Protein AF-A0A9E2Q458-F1 (afdb_monomer_lite)

Sequence (71 aa):
ATAQIARLGEPLQVDTELLARLAEAGVLPGAVVAVERVDALVSLAAPGSALVLDLPEEIARHVFVRAAAPQ

Foldseek 3Di:
DKWAFQDFAPPCVVPPVNVVLCVLQVNDHGFIWDWDDDDQWIWTHGVVRPDIDIDGVVRVVRGDTHPDPDD

Secondary structure (DSSP, 8-state):
-EEEEEEEPTTGGG-HHHHHHHHHTT--TT-EEEEEEETTEEEEE-TT-S--EEEEHHHHTTEEEEEPPP-

pLDDT: mean 88.4, std 8.33, range [48.88, 93.75]

Radius of gyration: 11.13 Å; chains: 1; bounding box: 24×23×30 Å

Structure (mmCIF, N/CA/C/O backbone):
data_AF-A0A9E2Q458-F1
#
_entry.id   AF-A0A9E2Q458-F1
#
loop_
_atom_site.group_PDB
_atom_site.id
_atom_site.type_symbol
_atom_site.label_atom_id
_atom_site.label_alt_id
_atom_site.label_comp_id
_atom_site.label_asym_id
_atom_site.label_entity_id
_atom_site.label_seq_id
_atom_site.pdbx_PDB_ins_code
_atom_site.Cartn_x
_atom_site.Cartn_y
_atom_site.Cartn_z
_atom_site.occupancy
_atom_site.B_iso_or_equiv
_atom_site.auth_seq_id
_atom_site.auth_comp_id
_atom_site.auth_asym_id
_atom_site.auth_atom_id
_atom_site.pdbx_PDB_model_num
ATOM 1 N N . ALA A 1 1 ? -7.636 -6.360 6.850 1.00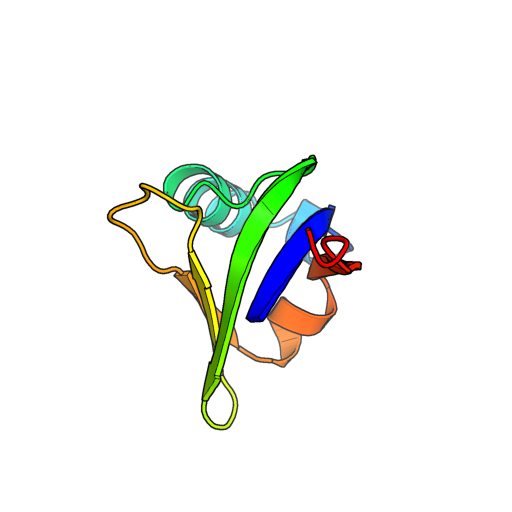 83.88 1 ALA A N 1
ATOM 2 C CA . ALA A 1 1 ? -7.009 -6.200 8.190 1.00 83.88 1 ALA A CA 1
ATOM 3 C C . ALA A 1 1 ? -6.078 -4.990 8.170 1.00 83.88 1 ALA A C 1
ATOM 5 O O . ALA A 1 1 ? -5.619 -4.651 7.092 1.00 83.88 1 ALA A O 1
ATOM 6 N N . THR A 1 2 ? -5.791 -4.327 9.293 1.00 89.81 2 THR A N 1
ATOM 7 C CA . THR A 1 2 ? -4.812 -3.221 9.326 1.00 89.81 2 THR A CA 1
ATOM 8 C C . THR A 1 2 ? -3.457 -3.692 9.844 1.00 89.81 2 THR A C 1
ATOM 10 O O . THR A 1 2 ? -3.374 -4.555 10.720 1.00 89.81 2 THR A O 1
ATOM 13 N N . ALA A 1 3 ? -2.379 -3.144 9.291 1.00 92.12 3 ALA A N 1
ATOM 14 C CA . ALA A 1 3 ? -1.018 -3.456 9.705 1.00 92.12 3 ALA A CA 1
ATOM 15 C C . ALA A 1 3 ? -0.101 -2.245 9.511 1.00 92.12 3 ALA A C 1
ATOM 17 O O . ALA A 1 3 ? -0.323 -1.430 8.619 1.00 92.12 3 ALA A O 1
ATOM 18 N N . GLN A 1 4 ? 0.933 -2.116 10.338 1.00 93.50 4 GLN A N 1
ATOM 19 C CA . GLN A 1 4 ? 1.933 -1.062 10.182 1.00 93.50 4 GLN A CA 1
ATOM 20 C C . GLN A 1 4 ? 3.087 -1.565 9.320 1.00 93.50 4 GLN A C 1
ATOM 22 O O . GLN A 1 4 ? 3.689 -2.584 9.654 1.00 93.50 4 GLN A O 1
ATOM 27 N N . ILE A 1 5 ? 3.452 -0.854 8.255 1.00 93.25 5 ILE A N 1
ATOM 28 C CA . ILE A 1 5 ? 4.635 -1.189 7.459 1.00 93.25 5 ILE A CA 1
ATOM 29 C C . ILE A 1 5 ? 5.877 -1.024 8.336 1.00 93.25 5 ILE A C 1
ATOM 31 O O . ILE A 1 5 ? 6.170 0.061 8.827 1.00 93.25 5 ILE A O 1
ATOM 35 N N . ALA A 1 6 ? 6.624 -2.102 8.547 1.00 92.94 6 ALA A N 1
ATOM 36 C CA . ALA A 1 6 ? 7.856 -2.083 9.325 1.00 92.94 6 ALA A CA 1
ATOM 37 C C . ALA A 1 6 ? 9.070 -1.791 8.441 1.00 92.94 6 ALA A C 1
ATOM 39 O O . ALA A 1 6 ? 9.929 -0.997 8.816 1.00 92.94 6 ALA A O 1
ATOM 40 N N . ARG A 1 7 ? 9.150 -2.456 7.282 1.00 93.75 7 ARG A N 1
ATOM 41 C CA . ARG A 1 7 ? 10.212 -2.280 6.283 1.00 93.75 7 ARG A CA 1
ATOM 42 C C . ARG A 1 7 ? 9.825 -2.923 4.952 1.00 93.75 7 ARG A C 1
ATOM 44 O O . ARG A 1 7 ? 9.014 -3.846 4.917 1.00 93.75 7 ARG A O 1
ATOM 51 N N . LEU A 1 8 ? 10.476 -2.483 3.884 1.00 92.38 8 LEU A N 1
ATOM 52 C CA . LEU A 1 8 ? 10.423 -3.095 2.556 1.00 92.38 8 LEU A CA 1
ATOM 53 C C . LEU A 1 8 ? 11.718 -3.895 2.365 1.00 92.38 8 LEU A C 1
ATOM 55 O O . LEU A 1 8 ? 12.782 -3.353 2.650 1.00 92.38 8 LEU A O 1
ATOM 59 N N . GLY A 1 9 ? 11.651 -5.171 1.992 1.00 91.38 9 GLY A N 1
ATOM 60 C CA . GLY A 1 9 ? 12.822 -6.033 1.767 1.00 91.38 9 GLY A CA 1
ATOM 61 C C . GLY A 1 9 ? 13.317 -6.014 0.319 1.00 91.38 9 GLY A C 1
ATOM 62 O O . GLY A 1 9 ? 12.642 -5.503 -0.564 1.00 91.38 9 GLY A O 1
ATOM 63 N N . GLU A 1 10 ? 14.483 -6.588 0.041 1.00 89.56 10 GLU A N 1
ATOM 64 C CA . GLU A 1 10 ? 14.927 -6.840 -1.341 1.00 89.56 10 GLU A CA 1
ATOM 65 C C . GLU A 1 10 ? 14.034 -7.904 -2.010 1.00 89.56 10 GLU A C 1
ATOM 67 O O . GLU A 1 10 ? 13.617 -8.830 -1.307 1.00 89.56 10 GLU A O 1
ATOM 72 N N . PRO A 1 11 ? 13.724 -7.806 -3.324 1.00 86.19 11 PRO A N 1
ATOM 73 C CA . PRO A 1 11 ? 14.248 -6.848 -4.312 1.00 86.19 11 PRO A CA 1
ATOM 74 C C . PRO A 1 11 ? 13.487 -5.513 -4.385 1.00 86.19 11 PRO A C 1
ATOM 76 O O . PRO A 1 11 ? 13.884 -4.620 -5.124 1.00 86.19 11 PRO A O 1
ATOM 79 N N . LEU A 1 12 ? 12.419 -5.334 -3.607 1.00 87.19 12 LEU A N 1
ATOM 80 C CA . LEU A 1 12 ? 11.570 -4.139 -3.665 1.00 87.19 12 LEU A CA 1
ATOM 81 C C . LEU A 1 12 ? 12.349 -2.830 -3.440 1.00 87.19 12 LEU A C 1
ATOM 83 O O . LEU A 1 12 ? 12.000 -1.794 -3.989 1.00 87.19 12 LEU A O 1
ATOM 87 N N . GLN A 1 13 ? 13.429 -2.881 -2.657 1.00 88.19 13 GLN A N 1
ATOM 88 C CA . GLN A 1 13 ? 14.276 -1.722 -2.364 1.00 88.19 13 GLN A CA 1
ATOM 89 C C . GLN A 1 13 ? 15.041 -1.160 -3.573 1.00 88.19 13 GLN A C 1
ATOM 91 O O . GLN A 1 13 ? 15.428 0.006 -3.535 1.00 88.19 13 GLN A O 1
ATOM 96 N N . VAL A 1 14 ? 15.282 -1.961 -4.616 1.00 91.88 14 VAL A N 1
ATOM 97 C CA . VAL A 1 14 ? 15.978 -1.499 -5.832 1.00 91.88 14 VAL A CA 1
ATOM 98 C C . VAL A 1 14 ? 15.013 -1.085 -6.944 1.00 91.88 14 VAL A C 1
ATOM 100 O O . VAL A 1 14 ? 15.436 -0.480 -7.925 1.00 91.88 14 VAL A O 1
ATOM 103 N N . ASP A 1 15 ? 13.722 -1.380 -6.785 1.00 92.69 15 ASP A N 1
ATOM 104 C CA . ASP A 1 15 ? 12.678 -1.057 -7.752 1.00 92.69 15 ASP A CA 1
ATOM 105 C C . ASP A 1 15 ? 12.093 0.333 -7.461 1.00 92.69 15 ASP A C 1
ATOM 107 O O . ASP A 1 15 ? 11.129 0.504 -6.712 1.00 92.69 15 ASP A O 1
ATOM 111 N N . THR A 1 16 ? 12.719 1.363 -8.028 1.00 91.88 16 THR A N 1
ATOM 112 C CA . THR A 1 16 ? 12.327 2.763 -7.813 1.00 91.88 16 THR A CA 1
ATOM 113 C C . THR A 1 16 ? 10.924 3.084 -8.317 1.00 91.88 16 THR A C 1
ATOM 115 O O . THR A 1 16 ? 10.248 3.919 -7.715 1.00 91.88 16 THR A O 1
ATOM 118 N N . GLU A 1 17 ? 10.466 2.426 -9.383 1.00 92.00 17 GLU A N 1
ATOM 119 C CA . GLU A 1 17 ? 9.116 2.619 -9.917 1.00 92.00 17 GLU A CA 1
ATOM 120 C C . GLU A 1 17 ? 8.071 2.094 -8.933 1.00 92.00 17 GLU A C 1
ATOM 122 O O . GLU A 1 17 ? 7.093 2.777 -8.618 1.00 92.00 17 GLU A O 1
ATOM 127 N N . LEU A 1 18 ? 8.302 0.903 -8.385 1.00 90.31 18 LEU A N 1
ATOM 128 C CA . LEU A 1 18 ? 7.396 0.308 -7.419 1.00 90.31 18 LEU A CA 1
ATOM 129 C C . LEU A 1 18 ? 7.407 1.052 -6.077 1.00 90.31 18 LEU A C 1
ATOM 131 O O . LEU A 1 18 ? 6.348 1.249 -5.478 1.00 90.31 18 LEU A O 1
ATOM 135 N N . LEU A 1 19 ? 8.572 1.528 -5.627 1.00 92.50 19 LEU A N 1
ATOM 136 C CA . LEU A 1 19 ? 8.681 2.394 -4.449 1.00 92.50 19 LEU A CA 1
ATOM 137 C C . LEU A 1 19 ? 7.892 3.700 -4.613 1.00 92.50 19 LEU A C 1
ATOM 139 O O . LEU A 1 19 ? 7.250 4.139 -3.658 1.00 92.50 19 LEU A O 1
ATOM 143 N N . ALA A 1 20 ? 7.900 4.300 -5.807 1.00 91.94 20 ALA A N 1
ATOM 144 C CA . ALA A 1 20 ? 7.101 5.489 -6.090 1.00 91.94 20 ALA A CA 1
ATOM 145 C C . ALA A 1 20 ? 5.599 5.188 -5.974 1.00 91.94 20 ALA A C 1
ATOM 147 O O . ALA A 1 20 ? 4.897 5.890 -5.249 1.00 91.94 20 ALA A O 1
ATOM 148 N N . ARG A 1 21 ? 5.122 4.088 -6.571 1.00 91.50 21 ARG A N 1
ATOM 149 C CA . ARG A 1 21 ? 3.706 3.680 -6.481 1.00 91.50 21 ARG A CA 1
ATOM 150 C C . ARG A 1 21 ? 3.266 3.380 -5.047 1.00 91.50 21 ARG A C 1
ATOM 152 O O . ARG A 1 21 ? 2.161 3.741 -4.645 1.00 91.50 21 ARG A O 1
ATOM 159 N N . LEU A 1 22 ? 4.135 2.749 -4.256 1.00 90.88 2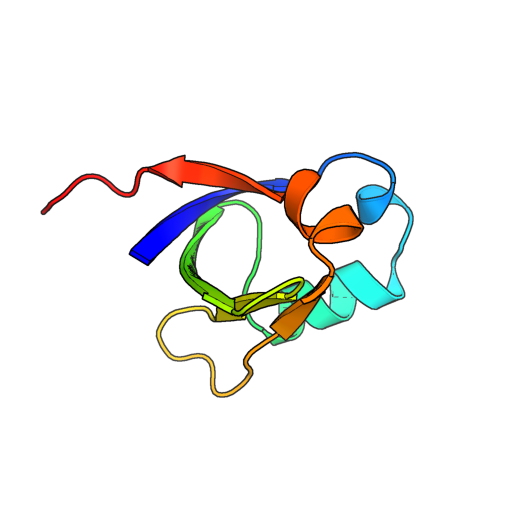2 LEU A N 1
ATOM 160 C CA . LEU A 1 22 ? 3.913 2.536 -2.823 1.00 90.88 22 LEU A CA 1
ATOM 161 C C . LEU A 1 22 ? 3.763 3.864 -2.079 1.00 90.88 22 LEU A C 1
ATOM 163 O O . LEU A 1 22 ? 2.832 4.017 -1.289 1.00 90.88 22 LEU A O 1
ATOM 167 N N . ALA A 1 23 ? 4.638 4.834 -2.353 1.00 89.88 23 ALA A N 1
ATOM 168 C CA . ALA A 1 23 ? 4.565 6.160 -1.753 1.00 89.88 23 ALA A CA 1
ATOM 169 C C . ALA A 1 23 ? 3.274 6.903 -2.135 1.00 89.88 23 ALA A C 1
ATOM 171 O O . ALA A 1 23 ? 2.639 7.493 -1.261 1.00 89.88 23 ALA A O 1
ATOM 172 N N . GLU A 1 24 ? 2.846 6.824 -3.398 1.00 90.38 24 GLU A N 1
ATOM 173 C CA . GLU A 1 24 ? 1.584 7.411 -3.871 1.00 90.38 24 GLU A CA 1
ATOM 174 C C . GLU A 1 24 ? 0.360 6.796 -3.177 1.00 90.38 24 GLU A C 1
ATOM 176 O O . GLU A 1 24 ? -0.566 7.513 -2.802 1.00 90.38 24 GLU A O 1
ATOM 181 N N . ALA A 1 25 ? 0.381 5.485 -2.918 1.00 89.81 25 ALA A N 1
ATOM 182 C CA . ALA A 1 25 ? -0.661 4.7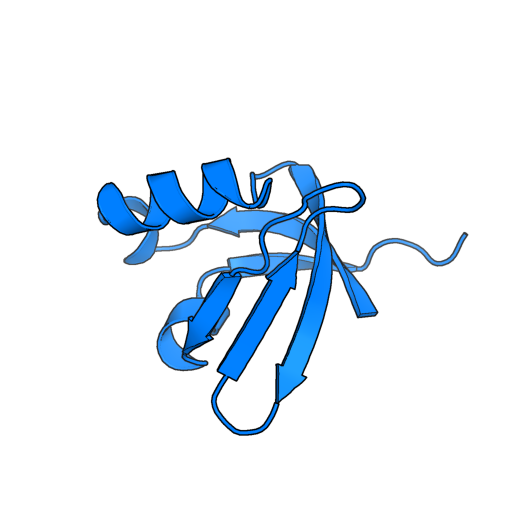89 -2.160 1.00 89.81 25 ALA A CA 1
ATOM 183 C C . ALA A 1 25 ? -0.588 5.015 -0.631 1.00 89.81 25 ALA A C 1
ATOM 185 O O . ALA A 1 25 ? -1.413 4.478 0.118 1.00 89.81 25 ALA A O 1
ATOM 186 N N . GLY A 1 26 ? 0.395 5.788 -0.151 1.00 89.69 26 GLY A N 1
ATOM 187 C CA . GLY A 1 26 ? 0.647 6.041 1.272 1.00 89.69 26 GLY A CA 1
ATOM 188 C C . GLY A 1 26 ? 1.268 4.853 2.020 1.00 89.69 26 GLY A C 1
ATOM 189 O O . GLY A 1 26 ? 1.286 4.825 3.252 1.00 89.69 26 GLY A O 1
ATOM 190 N N . VAL A 1 27 ? 1.781 3.862 1.293 1.00 90.44 27 VAL A N 1
ATOM 191 C CA . VAL A 1 27 ? 2.375 2.628 1.818 1.00 90.44 27 VAL A CA 1
ATOM 192 C C . VAL A 1 27 ? 3.873 2.843 2.054 1.00 90.44 27 VAL A C 1
ATOM 194 O O . VAL A 1 27 ? 4.732 2.394 1.300 1.00 90.44 27 VAL A O 1
ATOM 197 N N . LEU A 1 28 ? 4.194 3.559 3.128 1.00 90.19 28 LEU A N 1
ATOM 198 C CA . LEU A 1 28 ? 5.566 3.901 3.516 1.00 90.19 28 LEU A CA 1
ATOM 199 C C . LEU A 1 28 ? 5.964 3.204 4.824 1.00 90.19 28 LEU A C 1
ATOM 201 O O . LEU A 1 28 ? 5.092 2.930 5.650 1.00 90.19 28 LEU A O 1
ATOM 205 N N . PRO A 1 29 ? 7.263 2.953 5.077 1.00 90.94 29 PRO A N 1
ATOM 206 C CA . PRO A 1 29 ? 7.724 2.477 6.378 1.00 90.94 29 PRO A CA 1
ATOM 207 C C . PRO A 1 29 ? 7.220 3.376 7.517 1.00 90.94 29 PRO A C 1
ATOM 209 O O . PRO A 1 29 ? 7.412 4.588 7.501 1.00 90.94 29 PRO A O 1
ATOM 212 N N . GLY A 1 30 ? 6.562 2.774 8.506 1.00 90.44 30 GLY A N 1
ATOM 213 C CA . GLY A 1 30 ? 5.911 3.450 9.627 1.00 90.44 30 GLY A CA 1
ATOM 214 C C . GLY A 1 30 ? 4.423 3.751 9.419 1.00 90.44 30 GLY A C 1
ATOM 215 O O . GLY A 1 30 ? 3.723 3.960 10.412 1.00 90.44 30 GLY A O 1
ATOM 216 N N . ALA A 1 31 ? 3.914 3.715 8.184 1.00 90.44 31 ALA A N 1
ATOM 217 C CA . ALA A 1 31 ? 2.502 3.942 7.890 1.00 90.44 31 ALA A CA 1
ATOM 218 C C . ALA A 1 31 ? 1.642 2.740 8.304 1.00 90.44 31 ALA A C 1
ATOM 220 O O . ALA A 1 31 ? 2.039 1.585 8.139 1.00 90.44 31 ALA A O 1
ATOM 221 N N . VAL A 1 32 ? 0.447 3.009 8.830 1.00 91.75 32 VAL A N 1
ATOM 222 C CA . VAL A 1 32 ? -0.588 1.987 9.026 1.00 91.75 32 VAL A CA 1
ATOM 223 C C . VAL A 1 32 ? -1.375 1.881 7.733 1.00 91.75 32 VAL A C 1
ATOM 225 O O . VAL A 1 32 ? -1.818 2.899 7.222 1.00 91.75 32 VAL A O 1
ATOM 228 N N . VAL A 1 33 ? -1.554 0.675 7.209 1.00 92.19 33 VAL A N 1
ATOM 229 C CA . VAL A 1 33 ? -2.283 0.424 5.964 1.00 92.19 33 VAL A CA 1
ATOM 230 C C . VAL A 1 33 ? -3.334 -0.658 6.169 1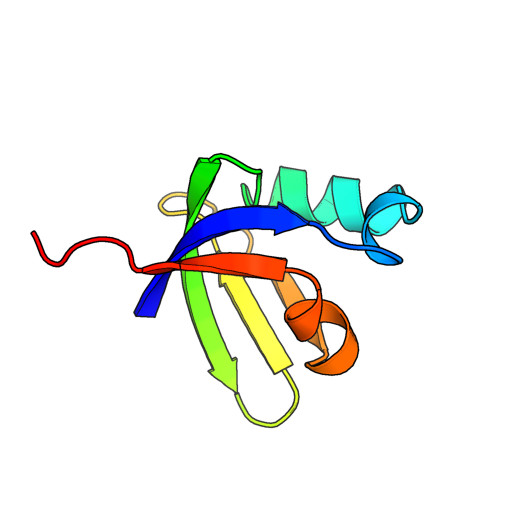.00 92.19 33 VAL A C 1
ATOM 232 O O . VAL A 1 33 ? -3.175 -1.558 6.999 1.00 92.19 33 VAL A O 1
ATOM 235 N N . ALA A 1 34 ? -4.419 -0.569 5.411 1.00 91.56 34 ALA A N 1
ATOM 236 C CA . ALA A 1 34 ? -5.340 -1.665 5.196 1.00 91.56 34 ALA A CA 1
ATOM 237 C C . ALA A 1 34 ? -4.714 -2.654 4.207 1.00 91.56 34 ALA A C 1
ATOM 239 O O . ALA A 1 34 ? -4.189 -2.267 3.165 1.00 91.56 34 ALA A O 1
ATOM 240 N N . VAL A 1 35 ? -4.766 -3.928 4.573 1.00 91.00 35 VAL A N 1
ATOM 241 C CA . VAL A 1 35 ? -4.286 -5.065 3.798 1.00 91.00 35 VAL A CA 1
ATOM 242 C C . VAL A 1 35 ? -5.469 -5.976 3.523 1.00 91.00 35 VAL A C 1
ATOM 244 O O . VAL A 1 35 ? -6.133 -6.450 4.459 1.00 91.00 35 VAL A O 1
ATOM 247 N N . GLU A 1 36 ? -5.698 -6.246 2.249 1.00 91.81 36 GLU A N 1
ATOM 248 C CA . GLU A 1 36 ? -6.668 -7.217 1.763 1.00 91.81 36 GLU A CA 1
ATOM 249 C C . GLU A 1 36 ? -5.950 -8.236 0.879 1.00 91.81 36 GLU A C 1
ATOM 251 O O . GLU A 1 36 ? -5.012 -7.898 0.164 1.00 91.81 36 GLU A O 1
ATOM 256 N N . ARG A 1 37 ? -6.326 -9.510 0.986 1.00 90.50 37 ARG A N 1
ATOM 257 C CA . ARG A 1 37 ? -5.762 -10.578 0.157 1.00 90.50 37 ARG A CA 1
ATOM 258 C C . ARG A 1 37 ? -6.888 -11.198 -0.642 1.00 90.50 37 ARG A C 1
ATOM 260 O O . ARG A 1 37 ? -7.850 -11.684 -0.046 1.00 90.50 37 ARG A O 1
ATOM 267 N N . VAL A 1 38 ? -6.748 -11.183 -1.958 1.00 88.75 38 VAL A N 1
ATOM 268 C CA . VAL A 1 38 ? -7.726 -11.721 -2.898 1.00 88.75 38 VAL A CA 1
ATOM 269 C C . VAL A 1 38 ? -6.977 -12.618 -3.870 1.00 88.75 38 VAL A C 1
ATOM 271 O O . VAL A 1 38 ? -6.208 -12.136 -4.696 1.00 88.75 38 VAL A O 1
ATOM 274 N N . ASP A 1 39 ? -7.199 -13.927 -3.759 1.00 88.62 39 ASP A N 1
ATOM 27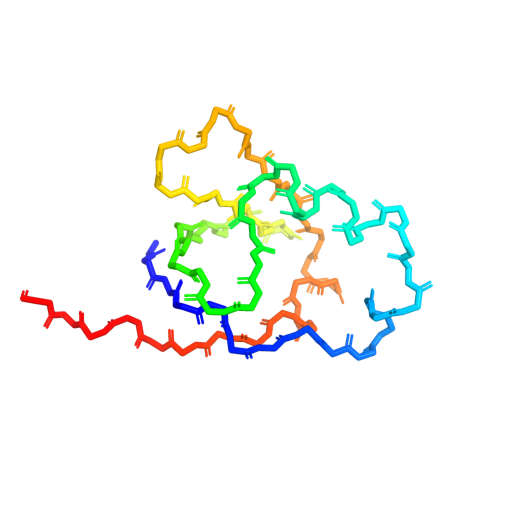5 C CA . ASP A 1 39 ? -6.519 -14.933 -4.583 1.00 88.62 39 ASP A CA 1
ATOM 276 C C . ASP A 1 39 ? -4.978 -14.789 -4.512 1.00 88.62 39 ASP A C 1
ATOM 278 O O . ASP A 1 39 ? -4.418 -14.861 -3.417 1.00 88.62 39 ASP A O 1
ATOM 282 N N . ALA A 1 40 ? -4.294 -14.560 -5.638 1.00 89.88 40 ALA A N 1
ATOM 283 C CA . ALA A 1 40 ? -2.846 -14.341 -5.718 1.00 89.88 40 ALA A CA 1
ATOM 284 C C . ALA A 1 40 ? -2.406 -12.863 -5.577 1.00 89.88 40 ALA A C 1
ATOM 286 O O . ALA A 1 40 ? -1.239 -12.535 -5.830 1.00 89.88 40 ALA A O 1
ATOM 287 N N . LEU A 1 41 ? -3.320 -11.964 -5.199 1.00 92.00 41 LEU A N 1
ATOM 288 C CA . LEU A 1 41 ? -3.080 -10.527 -5.064 1.00 92.00 41 LEU A CA 1
ATOM 289 C C . LEU A 1 41 ? -3.238 -10.059 -3.613 1.00 92.00 41 LEU A C 1
ATOM 291 O O . LEU A 1 41 ? -4.085 -10.528 -2.850 1.00 92.00 41 LEU A O 1
ATOM 295 N N . VAL A 1 42 ? -2.405 -9.094 -3.238 1.00 93.19 42 VAL A N 1
ATOM 296 C CA . VAL A 1 42 ? -2.440 -8.400 -1.955 1.00 93.19 42 VAL A CA 1
ATOM 297 C C . VAL A 1 42 ? -2.627 -6.915 -2.222 1.00 93.19 42 VAL A C 1
ATOM 299 O O . VAL A 1 42 ? -1.724 -6.249 -2.727 1.00 93.19 42 VAL A O 1
ATOM 302 N N . SER A 1 43 ? -3.788 -6.398 -1.849 1.00 92.75 43 SER A N 1
ATOM 303 C CA . SER A 1 43 ? -4.141 -4.990 -1.973 1.00 92.75 43 SER A CA 1
ATOM 304 C C . SER A 1 43 ? -3.732 -4.240 -0.706 1.00 92.75 43 SER A C 1
ATOM 306 O O . SER A 1 43 ? -4.050 -4.654 0.415 1.00 92.75 43 SER A O 1
ATOM 308 N N . LEU A 1 44 ? -3.014 -3.132 -0.878 1.00 91.44 44 LEU A N 1
ATOM 309 C CA . LEU A 1 44 ? -2.537 -2.253 0.187 1.00 91.44 44 LEU A CA 1
ATOM 310 C C . LEU A 1 44 ? -3.101 -0.847 -0.014 1.00 91.44 44 LEU A C 1
ATOM 312 O O . LEU A 1 44 ? -2.975 -0.274 -1.094 1.00 91.44 44 LEU A O 1
ATOM 316 N N . ALA A 1 45 ? -3.678 -0.266 1.034 1.00 90.06 45 ALA A N 1
ATOM 317 C CA . ALA A 1 45 ? -4.181 1.105 0.997 1.00 90.06 45 ALA A CA 1
ATOM 318 C C . ALA A 1 45 ? -3.964 1.803 2.339 1.00 90.06 45 ALA A C 1
ATOM 320 O O . ALA A 1 45 ? -4.370 1.291 3.385 1.00 90.06 45 ALA A O 1
ATOM 321 N N . ALA A 1 46 ? -3.345 2.982 2.340 1.00 89.44 46 ALA A N 1
ATOM 322 C CA . ALA A 1 46 ? -3.287 3.791 3.551 1.00 89.44 46 ALA A CA 1
ATOM 323 C C . ALA A 1 46 ? -4.675 4.376 3.891 1.00 89.44 46 ALA A C 1
ATOM 325 O O . ALA A 1 46 ? -5.442 4.724 2.990 1.00 89.44 46 ALA A O 1
ATOM 326 N N . PRO A 1 47 ? -5.026 4.515 5.181 1.00 83.81 47 PRO A N 1
ATOM 327 C CA . PRO A 1 47 ? -6.259 5.166 5.597 1.00 83.81 47 PRO A CA 1
ATOM 328 C C . PRO A 1 47 ? -6.280 6.614 5.094 1.00 83.81 47 PRO A C 1
ATOM 330 O O . PRO A 1 47 ? -5.383 7.398 5.394 1.00 83.81 47 PRO A O 1
ATOM 333 N N . GLY A 1 48 ? -7.308 6.956 4.314 1.00 79.88 48 GLY A N 1
ATOM 334 C CA . GLY A 1 48 ? -7.427 8.264 3.662 1.00 79.88 48 GLY A CA 1
ATOM 335 C C . GLY A 1 48 ? -6.736 8.370 2.298 1.00 79.88 48 GLY A C 1
ATOM 336 O O . GLY A 1 48 ? -6.861 9.407 1.652 1.00 79.88 48 GLY A O 1
ATOM 337 N N . SER A 1 49 ? -6.053 7.319 1.832 1.00 81.12 49 SER A N 1
ATOM 338 C CA . SER A 1 49 ? -5.577 7.241 0.451 1.00 81.12 49 SER A CA 1
ATOM 339 C C . SER A 1 49 ? -6.734 6.913 -0.491 1.00 81.12 49 SER A C 1
ATOM 341 O O . SER A 1 49 ? -7.522 6.005 -0.231 1.00 81.12 49 SER A O 1
ATOM 343 N N . ALA A 1 50 ? -6.818 7.638 -1.606 1.00 80.44 50 ALA A N 1
ATOM 344 C CA . ALA A 1 50 ? -7.727 7.313 -2.707 1.00 80.44 50 ALA A CA 1
ATOM 345 C C . ALA A 1 50 ? -7.171 6.201 -3.617 1.00 80.44 50 ALA A C 1
ATOM 347 O O . ALA A 1 50 ? -7.862 5.741 -4.523 1.00 80.44 50 ALA A O 1
ATOM 348 N N . LEU A 1 51 ? -5.917 5.801 -3.394 1.00 85.44 51 LEU A N 1
ATOM 349 C CA . LEU A 1 51 ? -5.197 4.835 -4.207 1.00 85.44 51 LEU A CA 1
ATOM 350 C C . LEU A 1 51 ? -5.051 3.520 -3.443 1.00 85.44 51 LEU A C 1
ATOM 352 O O . LEU A 1 51 ? -4.539 3.487 -2.320 1.00 85.44 51 LEU A O 1
ATOM 356 N N . VAL A 1 52 ? -5.491 2.447 -4.093 1.00 89.44 52 VAL A N 1
ATOM 357 C CA . VAL A 1 52 ? -5.269 1.063 -3.675 1.00 89.44 52 VAL A CA 1
ATOM 358 C C . VAL A 1 52 ? -4.165 0.501 -4.557 1.00 89.44 52 VAL A C 1
ATOM 360 O O . VAL A 1 52 ? -4.227 0.624 -5.780 1.00 89.44 52 VAL A O 1
ATOM 363 N N . LEU A 1 53 ? -3.140 -0.076 -3.938 1.00 90.69 53 LEU A N 1
ATOM 364 C CA . LEU A 1 53 ? -2.043 -0.715 -4.647 1.00 90.69 53 LEU A CA 1
ATOM 365 C C . LEU A 1 53 ? -2.187 -2.229 -4.575 1.00 90.69 53 LEU A C 1
ATOM 367 O O . LEU A 1 53 ? -2.040 -2.817 -3.505 1.00 90.69 53 LEU A O 1
ATOM 371 N N . ASP A 1 54 ? -2.404 -2.851 -5.726 1.00 92.94 54 ASP A N 1
ATOM 372 C CA . ASP A 1 54 ? -2.439 -4.301 -5.862 1.00 92.94 54 ASP A CA 1
ATOM 373 C C . ASP A 1 54 ? -1.046 -4.846 -6.164 1.00 92.94 54 ASP A C 1
ATOM 375 O O . ASP A 1 54 ? -0.419 -4.511 -7.173 1.00 92.94 54 ASP A O 1
ATOM 379 N N . LEU A 1 55 ? -0.555 -5.702 -5.273 1.00 91.19 55 LEU A N 1
ATOM 380 C CA . LEU A 1 55 ? 0.725 -6.377 -5.413 1.00 91.19 55 LEU A CA 1
ATOM 381 C C . LEU A 1 55 ? 0.510 -7.877 -5.614 1.00 91.19 55 LEU A C 1
ATOM 383 O O . LEU A 1 55 ? -0.259 -8.485 -4.870 1.00 91.19 55 LEU A O 1
ATOM 387 N N . PRO A 1 56 ? 1.238 -8.520 -6.539 1.00 93.12 56 PRO A N 1
ATOM 388 C CA . PRO A 1 56 ? 1.323 -9.974 -6.569 1.00 93.12 56 PRO A CA 1
ATOM 389 C C . PRO A 1 56 ? 1.850 -10.509 -5.235 1.00 93.12 56 PRO A C 1
ATOM 391 O O . PRO A 1 56 ? 2.718 -9.883 -4.616 1.00 93.12 56 PRO A O 1
ATOM 394 N N . GLU A 1 57 ? 1.403 -11.693 -4.812 1.00 91.12 57 GLU A N 1
ATOM 395 C CA . GLU A 1 57 ? 1.880 -12.324 -3.571 1.00 91.12 57 GLU A CA 1
ATOM 396 C C . GLU A 1 57 ? 3.417 -12.434 -3.517 1.00 91.12 57 GLU A C 1
ATOM 398 O O . GLU A 1 57 ? 4.039 -12.233 -2.469 1.00 91.12 57 GLU A O 1
ATOM 403 N N . GLU A 1 58 ? 4.038 -12.693 -4.668 1.00 90.69 58 GLU A N 1
ATOM 404 C CA . GLU A 1 58 ? 5.491 -12.786 -4.839 1.00 90.69 58 GLU A CA 1
ATOM 405 C C . GLU A 1 58 ? 6.231 -11.504 -4.468 1.00 90.69 58 GLU A C 1
ATOM 407 O O . GLU A 1 58 ? 7.367 -11.569 -4.017 1.00 90.69 58 GLU A O 1
ATOM 412 N N . ILE A 1 59 ? 5.578 -10.353 -4.608 1.00 90.62 59 ILE A N 1
ATOM 413 C CA . ILE A 1 59 ? 6.115 -9.042 -4.246 1.00 90.62 59 ILE A CA 1
ATOM 414 C C . ILE A 1 59 ? 5.687 -8.674 -2.826 1.00 90.62 59 ILE A C 1
ATOM 416 O O . ILE A 1 59 ? 6.499 -8.223 -2.017 1.00 90.62 59 ILE A O 1
ATOM 420 N N . ALA A 1 60 ? 4.424 -8.931 -2.482 1.00 91.62 60 ALA A N 1
ATOM 421 C CA . ALA A 1 60 ? 3.859 -8.612 -1.178 1.00 91.62 60 ALA A CA 1
ATOM 422 C C . ALA A 1 60 ? 4.580 -9.326 -0.022 1.00 91.62 60 ALA A C 1
ATOM 424 O O . ALA A 1 60 ? 4.688 -8.765 1.067 1.00 91.62 60 ALA A O 1
ATOM 425 N N . ARG A 1 61 ? 5.145 -10.523 -0.249 1.00 91.50 61 ARG A N 1
ATOM 426 C CA . ARG A 1 61 ? 5.968 -11.237 0.752 1.00 91.50 61 ARG A CA 1
ATOM 427 C C . ARG A 1 61 ? 7.229 -10.469 1.181 1.00 91.50 61 ARG A C 1
ATOM 429 O O . ARG A 1 61 ? 7.776 -10.762 2.241 1.00 91.50 61 ARG A O 1
ATOM 436 N N . HIS A 1 62 ? 7.672 -9.485 0.396 1.00 92.69 62 HIS A N 1
ATOM 437 C CA . HIS A 1 62 ? 8.801 -8.609 0.722 1.00 92.69 62 HIS A CA 1
ATOM 438 C C . HIS A 1 62 ? 8.376 -7.345 1.491 1.00 92.69 62 HIS A C 1
ATOM 440 O O . HIS A 1 62 ? 9.231 -6.568 1.919 1.00 92.69 62 HIS A O 1
ATOM 446 N N . VAL A 1 63 ? 7.074 -7.134 1.713 1.00 91.56 63 VAL A N 1
ATOM 447 C CA . VAL A 1 63 ? 6.539 -6.041 2.533 1.00 91.56 63 VAL A CA 1
ATOM 448 C C . VAL A 1 63 ? 6.350 -6.550 3.959 1.00 91.56 63 VAL A C 1
ATOM 450 O O . VAL A 1 63 ? 5.408 -7.278 4.274 1.00 91.56 63 VAL A O 1
ATOM 453 N N . PHE A 1 64 ? 7.260 -6.169 4.852 1.00 92.44 64 PHE A N 1
ATOM 454 C CA . PHE A 1 64 ? 7.197 -6.589 6.246 1.00 92.44 64 PHE A CA 1
ATOM 455 C C . PHE A 1 64 ? 6.308 -5.642 7.028 1.00 92.44 64 PHE A C 1
ATOM 457 O O . PHE A 1 64 ? 6.545 -4.433 7.057 1.00 92.44 64 PHE A O 1
ATOM 464 N N . VAL A 1 65 ? 5.335 -6.211 7.729 1.00 93.06 65 VAL A N 1
ATOM 465 C CA . VAL A 1 65 ? 4.392 -5.461 8.552 1.00 93.06 65 VAL A CA 1
ATOM 466 C C . VAL A 1 65 ? 4.444 -5.911 10.007 1.00 93.06 65 VAL A C 1
ATOM 468 O O . VAL A 1 65 ? 4.808 -7.044 10.320 1.00 93.06 65 VAL A O 1
ATOM 471 N N . ARG A 1 66 ? 4.077 -5.009 10.910 1.00 91.88 66 ARG A N 1
ATOM 472 C CA . ARG A 1 66 ? 3.762 -5.302 12.306 1.00 91.88 66 ARG A CA 1
ATOM 473 C C . ARG A 1 66 ? 2.252 -5.327 12.456 1.00 91.88 66 ARG A C 1
ATOM 475 O O . ARG A 1 66 ? 1.557 -4.514 11.844 1.00 91.88 66 ARG A O 1
ATOM 482 N N . ALA A 1 67 ? 1.757 -6.244 13.281 1.00 83.94 67 ALA A N 1
ATOM 483 C CA . ALA A 1 67 ? 0.359 -6.221 13.679 1.00 83.94 67 ALA A CA 1
ATOM 484 C C . ALA A 1 67 ? 0.056 -4.845 14.283 1.00 83.94 67 ALA A C 1
ATOM 486 O O . ALA A 1 67 ? 0.724 -4.425 15.231 1.00 83.94 67 ALA A O 1
ATOM 487 N N . ALA A 1 68 ? -0.909 -4.128 13.705 1.00 70.94 68 ALA A N 1
ATOM 488 C CA . ALA A 1 68 ? -1.465 -2.971 14.381 1.00 70.94 68 ALA A CA 1
ATOM 489 C C . ALA A 1 68 ? -2.154 -3.514 15.63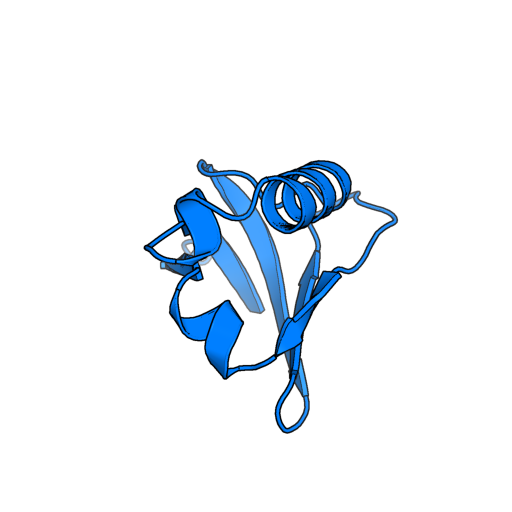8 1.00 70.94 68 ALA A C 1
ATOM 491 O O . ALA A 1 68 ? -2.953 -4.447 15.541 1.00 70.94 68 ALA A O 1
ATOM 492 N N . ALA A 1 69 ? -1.776 -3.015 16.817 1.00 56.59 69 ALA A N 1
ATOM 493 C CA . ALA A 1 69 ? -2.419 -3.439 18.053 1.00 56.59 69 ALA A CA 1
ATOM 494 C C . ALA A 1 69 ? -3.941 -3.241 17.918 1.00 56.59 69 ALA A C 1
ATOM 496 O O . ALA A 1 69 ? -4.351 -2.203 17.386 1.00 56.59 69 ALA A O 1
ATOM 497 N N . PRO A 1 70 ? -4.778 -4.199 18.359 1.00 53.62 70 PRO A N 1
ATOM 498 C CA . PRO A 1 70 ? -6.196 -3.917 18.514 1.00 53.62 70 PRO A CA 1
ATOM 499 C C . PRO A 1 70 ? -6.313 -2.765 19.521 1.00 53.62 70 PRO A C 1
ATOM 501 O O . PRO A 1 70 ? -5.791 -2.873 20.632 1.00 53.62 70 PRO A O 1
ATOM 504 N N . GLN A 1 71 ? -6.887 -1.641 19.090 1.00 48.88 71 GLN A N 1
ATOM 505 C CA . GLN A 1 71 ? -7.315 -0.575 19.999 1.00 48.88 71 GLN A CA 1
ATOM 506 C C . GLN A 1 71 ? -8.573 -1.014 20.739 1.00 48.88 71 GLN A C 1
ATOM 508 O O . GLN A 1 71 ? -9.414 -1.689 20.101 1.00 48.88 71 GLN A O 1
#